Protein AF-A0A416STC7-F1 (afdb_monomer_lite)

Sequence (88 aa):
MEFYDIVEKTGHWSFKICFIAYNYFSVVFSYELDIIGFSIEVGNGKLLSVINEHNCYSNMDMDSYLQNVIEELELRIPDKYLKIHGWK

Foldseek 3Di:
DDKDPFDDDDQWTKIWDWDDDLVPFTWIWIDTNQFIFIWTDPDPRDTHTLDPDDTDGVPPPVVVVVVSSVVSVVVPDPPVSCVVVVND

Radius of gyration: 14.16 Å; chains: 1; bounding box: 32×21×38 Å

pLDDT: mean 89.57, std 8.66, range [55.06, 96.75]

Structure (mmCIF, N/CA/C/O backbone):
data_AF-A0A416STC7-F1
#
_entry.id   AF-A0A416STC7-F1
#
loop_
_atom_site.group_PDB
_atom_site.id
_atom_site.type_symbol
_atom_site.label_atom_id
_atom_site.label_alt_id
_atom_site.label_comp_id
_atom_site.label_asym_id
_atom_site.label_entity_id
_atom_site.label_seq_id
_atom_site.pdbx_PDB_ins_code
_atom_site.Cartn_x
_atom_site.Cartn_y
_atom_site.Cartn_z
_atom_site.occupancy
_atom_site.B_iso_or_equiv
_atom_site.auth_seq_id
_atom_site.auth_comp_id
_atom_site.auth_asym_id
_atom_site.auth_atom_id
_atom_site.pdbx_PDB_model_num
ATOM 1 N N . MET A 1 1 ? -8.665 -5.935 -6.622 1.00 87.56 1 MET A N 1
ATOM 2 C CA . MET A 1 1 ? -7.244 -5.644 -6.880 1.00 87.56 1 MET A CA 1
ATOM 3 C C . MET A 1 1 ? -7.087 -5.501 -8.376 1.00 87.56 1 MET A C 1
ATOM 5 O O . MET A 1 1 ? -7.576 -6.370 -9.088 1.00 87.56 1 MET A O 1
ATOM 9 N N . GLU A 1 2 ? -6.463 -4.423 -8.831 1.00 91.94 2 GLU A N 1
ATOM 10 C CA . GLU A 1 2 ? -6.312 -4.079 -10.247 1.00 91.94 2 GLU A CA 1
ATOM 11 C C . GLU A 1 2 ? -4.864 -3.677 -10.539 1.00 91.94 2 GLU A C 1
ATOM 13 O O . GLU A 1 2 ? -4.229 -3.029 -9.710 1.00 91.94 2 GLU A O 1
ATOM 18 N N . PHE A 1 3 ? -4.353 -4.058 -11.711 1.00 92.88 3 PHE A N 1
ATOM 19 C CA . PHE A 1 3 ? -3.016 -3.699 -12.190 1.00 92.88 3 PHE A CA 1
ATOM 20 C C . PHE A 1 3 ? -3.133 -2.676 -13.315 1.00 92.88 3 PHE A C 1
ATOM 22 O O . PHE A 1 3 ? -3.958 -2.847 -14.214 1.00 92.88 3 PHE A O 1
ATOM 29 N N . TYR A 1 4 ? -2.306 -1.636 -13.285 1.00 92.00 4 TYR A N 1
ATOM 30 C CA . TYR A 1 4 ? -2.304 -0.590 -14.307 1.00 92.00 4 TYR A CA 1
ATOM 31 C C . TYR A 1 4 ? -0.958 0.139 -14.357 1.00 92.00 4 TYR A C 1
ATOM 33 O O . TYR A 1 4 ? -0.062 -0.133 -13.556 1.00 92.00 4 TYR A O 1
ATOM 41 N N . ASP A 1 5 ? -0.810 1.032 -15.341 1.00 91.06 5 ASP A N 1
ATOM 42 C CA . ASP A 1 5 ? 0.429 1.768 -15.628 1.00 91.06 5 ASP A CA 1
ATOM 43 C C . ASP A 1 5 ? 1.661 0.850 -15.752 1.00 91.06 5 ASP A C 1
ATOM 45 O O . ASP A 1 5 ? 2.732 1.149 -15.232 1.00 91.06 5 ASP A O 1
ATOM 49 N N . ILE A 1 6 ? 1.497 -0.296 -16.423 1.00 93.25 6 ILE A N 1
ATOM 50 C CA . ILE A 1 6 ? 2.567 -1.282 -16.609 1.00 93.25 6 ILE A CA 1
ATOM 51 C C . ILE A 1 6 ? 3.495 -0.815 -17.736 1.00 93.25 6 ILE A C 1
ATOM 53 O O . ILE A 1 6 ? 3.062 -0.634 -18.877 1.00 93.25 6 ILE A O 1
ATOM 57 N N . VAL A 1 7 ? 4.779 -0.660 -17.426 1.00 93.69 7 VAL A N 1
ATOM 58 C CA . VAL A 1 7 ? 5.848 -0.361 -18.381 1.00 93.69 7 VAL A CA 1
ATOM 59 C C . VAL A 1 7 ? 6.846 -1.509 -18.369 1.00 93.69 7 VAL A C 1
ATOM 61 O O . VAL A 1 7 ? 7.451 -1.802 -17.343 1.00 93.69 7 VAL A O 1
ATOM 64 N N . GLU A 1 8 ? 7.048 -2.129 -19.531 1.00 91.62 8 GLU A N 1
ATOM 6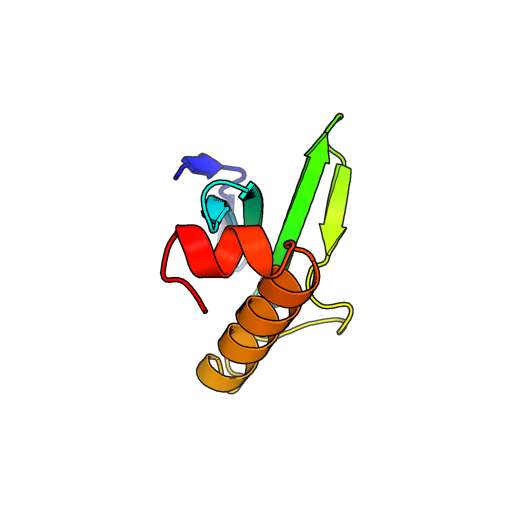5 C CA . GLU A 1 8 ? 8.043 -3.182 -19.736 1.00 91.62 8 GLU A CA 1
ATOM 66 C C . GLU A 1 8 ? 8.961 -2.785 -20.896 1.00 91.62 8 GLU A C 1
ATOM 68 O O . GLU A 1 8 ? 8.619 -2.903 -22.075 1.00 91.62 8 GLU A O 1
ATOM 73 N N . LYS A 1 9 ? 10.130 -2.235 -20.564 1.00 91.62 9 LYS A N 1
ATOM 74 C CA . LYS A 1 9 ? 11.174 -1.868 -21.525 1.00 91.62 9 LYS A CA 1
ATOM 75 C C . LYS A 1 9 ? 12.526 -2.345 -21.021 1.00 91.62 9 LYS A C 1
ATOM 77 O O . LYS A 1 9 ? 12.744 -2.518 -19.824 1.00 91.62 9 LYS A O 1
ATOM 82 N N . THR A 1 10 ? 13.469 -2.563 -21.931 1.00 89.00 10 THR A N 1
ATOM 83 C CA . THR A 1 10 ? 14.835 -2.945 -21.554 1.00 89.00 10 THR A CA 1
ATOM 84 C C . THR A 1 10 ? 15.426 -1.907 -20.598 1.00 89.00 10 THR A C 1
ATOM 86 O O . THR A 1 10 ? 15.569 -0.744 -20.964 1.00 89.00 10 THR A O 1
ATOM 89 N N . GLY A 1 11 ? 15.744 -2.329 -19.371 1.00 84.69 11 GLY A N 1
ATOM 90 C CA . GLY A 1 11 ? 16.286 -1.456 -18.326 1.00 84.69 11 GLY A CA 1
ATOM 91 C C . GLY A 1 11 ? 15.270 -0.532 -17.643 1.00 84.69 11 GLY A C 1
ATOM 92 O O . GLY A 1 11 ? 15.681 0.284 -16.827 1.00 84.69 11 GLY A O 1
ATOM 93 N N . HIS A 1 12 ? 13.970 -0.639 -17.945 1.00 88.44 12 HIS A N 1
ATOM 94 C CA . HIS A 1 12 ? 12.928 0.159 -17.293 1.00 88.44 12 HIS A CA 1
ATOM 95 C C . HIS A 1 12 ? 11.636 -0.626 -17.106 1.00 88.44 12 HIS A C 1
ATOM 97 O O . HIS A 1 12 ? 10.929 -0.920 -18.072 1.00 88.44 12 HIS A O 1
ATOM 103 N N . TRP A 1 13 ? 11.372 -1.000 -15.855 1.00 90.81 13 TRP A N 1
ATOM 104 C CA . TRP A 1 13 ? 10.189 -1.747 -15.449 1.00 90.81 13 TRP A CA 1
ATOM 105 C C . TRP A 1 13 ? 9.448 -0.952 -14.379 1.00 90.81 13 TRP A C 1
ATOM 107 O O .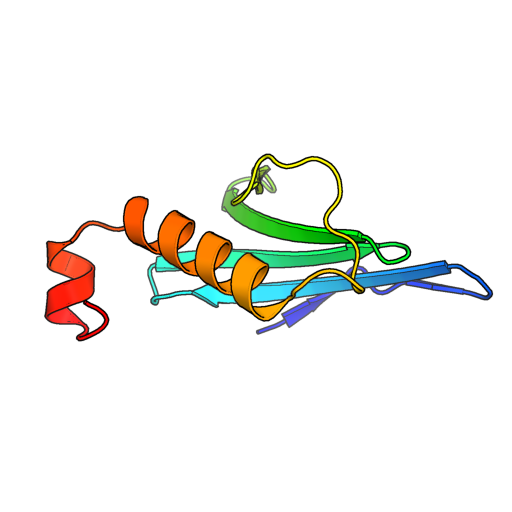 TRP A 1 13 ? 10.054 -0.541 -13.384 1.00 90.81 13 TRP A O 1
ATOM 117 N N . SER A 1 14 ? 8.151 -0.745 -14.584 1.00 94.81 14 SER A N 1
ATOM 118 C CA . SER A 1 14 ? 7.278 -0.138 -13.585 1.00 94.81 14 SER A CA 1
ATOM 119 C C . SER A 1 14 ? 5.853 -0.650 -13.674 1.00 94.81 14 SER A C 1
ATOM 121 O O . SER A 1 14 ? 5.414 -1.137 -14.716 1.00 94.81 14 SER A O 1
ATOM 123 N N . PHE A 1 15 ? 5.147 -0.616 -12.549 1.00 94.56 15 PHE A N 1
ATOM 124 C CA . PHE A 1 15 ? 3.743 -1.000 -12.476 1.00 94.56 15 PHE A CA 1
ATOM 125 C C . PHE A 1 15 ? 3.085 -0.421 -11.227 1.00 94.56 15 PHE A C 1
ATOM 127 O O . PHE A 1 15 ? 3.749 -0.063 -10.248 1.00 94.56 15 PHE A O 1
ATOM 134 N N . LYS A 1 16 ? 1.753 -0.376 -11.245 1.00 95.25 16 LYS A N 1
ATOM 135 C CA . LYS A 1 16 ? 0.935 -0.052 -10.079 1.00 95.25 16 LYS A CA 1
ATOM 136 C C . LYS A 1 16 ? -0.085 -1.145 -9.806 1.00 95.25 16 LYS A C 1
ATOM 138 O O . LYS A 1 16 ? -0.593 -1.785 -10.727 1.00 95.25 16 LYS A O 1
ATOM 143 N N . ILE A 1 17 ? -0.396 -1.324 -8.527 1.00 95.50 17 ILE A N 1
ATOM 144 C CA . ILE A 1 17 ? -1.459 -2.203 -8.044 1.00 95.50 17 ILE A CA 1
ATOM 145 C C . ILE A 1 17 ? -2.389 -1.375 -7.167 1.00 95.50 17 ILE A C 1
ATOM 147 O O . ILE A 1 17 ? -1.949 -0.827 -6.161 1.00 95.50 17 ILE A O 1
ATOM 151 N N . CYS A 1 18 ? -3.673 -1.319 -7.512 1.00 95.56 18 CYS A N 1
ATOM 152 C CA . CYS A 1 18 ? -4.710 -0.759 -6.649 1.00 95.56 18 CYS A CA 1
ATOM 153 C C . CYS A 1 18 ? -5.454 -1.882 -5.920 1.00 95.56 18 CYS A C 1
ATOM 155 O O . CYS A 1 18 ? -5.869 -2.880 -6.519 1.00 95.56 18 CYS A O 1
ATOM 157 N N . PHE A 1 19 ? -5.633 -1.735 -4.612 1.00 95.56 19 PHE A N 1
ATOM 158 C CA . PHE A 1 19 ? -6.376 -2.668 -3.776 1.00 95.56 19 PHE A CA 1
ATOM 159 C C . PHE A 1 19 ? -7.062 -1.941 -2.620 1.00 95.56 19 PHE A C 1
ATOM 161 O O . PHE A 1 19 ? -6.684 -0.838 -2.240 1.00 95.56 19 PHE A O 1
ATOM 168 N N . ILE A 1 20 ? -8.088 -2.572 -2.051 1.00 95.75 20 ILE A N 1
ATOM 169 C CA . ILE A 1 20 ? -8.805 -2.022 -0.902 1.00 95.75 20 ILE A CA 1
ATOM 170 C C . ILE A 1 20 ? -8.192 -2.594 0.376 1.00 95.75 20 ILE A C 1
ATOM 172 O O . ILE A 1 20 ? -8.187 -3.811 0.563 1.00 95.75 20 ILE A O 1
ATOM 176 N N . ALA A 1 21 ? -7.703 -1.723 1.255 1.00 95.50 21 ALA A N 1
ATOM 177 C CA . ALA A 1 21 ? -7.192 -2.079 2.574 1.00 95.50 21 ALA A CA 1
ATOM 178 C 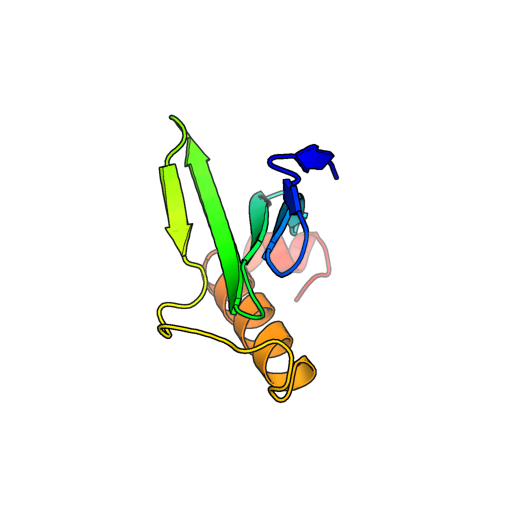C . ALA A 1 21 ? -8.258 -1.803 3.647 1.00 95.50 21 ALA A C 1
ATOM 180 O O . ALA A 1 21 ? -8.881 -0.736 3.651 1.00 95.50 21 ALA A O 1
ATOM 181 N N . TYR A 1 22 ? -8.480 -2.768 4.550 1.00 95.69 22 TYR A N 1
ATOM 182 C CA . TYR A 1 22 ? -9.435 -2.678 5.671 1.00 95.69 22 TYR A CA 1
ATOM 183 C C . TYR A 1 22 ? -10.875 -2.308 5.270 1.00 95.69 22 TYR A C 1
ATOM 185 O O . TYR A 1 22 ? -11.607 -1.731 6.065 1.00 95.69 22 TYR A O 1
ATOM 193 N N . ASN A 1 23 ? -11.296 -2.574 4.026 1.00 94.81 23 ASN A N 1
ATOM 194 C CA . ASN A 1 23 ? -12.567 -2.067 3.477 1.00 94.81 23 ASN A CA 1
ATOM 195 C C . ASN A 1 23 ? -12.769 -0.548 3.681 1.00 94.81 23 ASN A C 1
ATOM 197 O O . ASN A 1 23 ? -13.905 -0.079 3.746 1.00 94.81 23 ASN A O 1
ATOM 201 N N . TYR A 1 24 ? -11.671 0.208 3.794 1.00 94.31 24 TYR A N 1
ATOM 202 C CA . TYR A 1 24 ? -11.681 1.613 4.191 1.00 94.31 24 TYR A CA 1
ATOM 203 C C . TYR A 1 24 ? -10.903 2.489 3.205 1.00 94.31 24 TYR A C 1
ATOM 205 O O . TYR A 1 24 ? -11.430 3.493 2.732 1.00 94.31 24 TYR A O 1
ATOM 213 N N . PHE A 1 25 ? -9.678 2.095 2.841 1.00 95.44 25 PHE A N 1
ATOM 214 C CA . PHE A 1 25 ? -8.835 2.848 1.909 1.00 95.44 25 PHE A CA 1
ATOM 215 C C . PHE A 1 25 ? -8.691 2.147 0.561 1.00 95.44 25 PHE A C 1
ATOM 217 O O . PHE A 1 25 ? -8.456 0.942 0.512 1.00 95.44 25 PHE A O 1
ATOM 224 N N . SER A 1 26 ? -8.749 2.925 -0.523 1.00 95.81 26 SER A N 1
ATOM 225 C CA . SER A 1 26 ? -8.155 2.554 -1.812 1.00 95.81 26 SER A CA 1
ATOM 226 C C . SER A 1 26 ? -6.659 2.846 -1.736 1.00 95.81 26 SER A C 1
ATOM 228 O O . SER A 1 26 ? -6.260 4.001 -1.571 1.00 95.81 26 SER A O 1
ATOM 230 N N . VAL A 1 27 ? -5.840 1.797 -1.765 1.00 96.12 27 VAL A N 1
ATOM 231 C CA . VAL A 1 27 ? -4.383 1.868 -1.651 1.00 96.12 27 VAL A CA 1
ATOM 232 C C . VAL A 1 27 ? -3.758 1.518 -2.991 1.00 96.12 27 VAL A C 1
ATOM 234 O O . VAL A 1 27 ? -4.103 0.517 -3.616 1.00 96.12 27 VAL A O 1
ATOM 237 N N . VAL A 1 28 ? -2.801 2.340 -3.404 1.00 95.75 28 VAL A N 1
ATOM 238 C CA . VAL A 1 28 ? -1.980 2.154 -4.592 1.00 95.75 28 VAL A CA 1
ATOM 239 C C . VAL A 1 28 ? -0.572 1.792 -4.150 1.00 95.75 28 VAL A C 1
ATOM 241 O O . VAL A 1 28 ? 0.122 2.603 -3.537 1.00 95.75 28 VAL A O 1
ATOM 244 N N . PHE A 1 29 ? -0.154 0.579 -4.486 1.00 93.88 29 PHE A N 1
ATOM 245 C CA . PHE A 1 29 ? 1.248 0.194 -4.511 1.00 93.88 29 PHE A CA 1
ATOM 246 C C . PHE A 1 29 ? 1.851 0.611 -5.852 1.00 93.88 29 PHE A C 1
ATOM 248 O O . PHE A 1 29 ? 1.275 0.328 -6.903 1.00 93.88 29 PHE A O 1
ATOM 255 N N . SER A 1 30 ? 3.008 1.262 -5.826 1.00 93.62 30 SER A N 1
ATOM 256 C CA . SER A 1 30 ? 3.765 1.641 -7.018 1.00 93.62 30 SER A CA 1
ATOM 257 C C . SER A 1 30 ? 5.163 1.052 -6.968 1.00 93.62 30 SER A C 1
ATOM 259 O O . SER A 1 30 ? 5.816 1.150 -5.933 1.00 93.62 30 SER A O 1
ATOM 261 N N . TYR A 1 31 ? 5.627 0.524 -8.094 1.00 91.62 31 TYR A N 1
ATOM 262 C CA . TYR A 1 31 ? 7.005 0.105 -8.313 1.00 91.62 31 TYR A CA 1
ATOM 263 C C . TYR A 1 31 ? 7.569 0.832 -9.537 1.00 91.62 31 TYR A C 1
ATOM 265 O O . TYR A 1 31 ? 6.949 0.796 -10.599 1.00 91.62 31 TYR A O 1
ATOM 273 N N . GLU A 1 32 ? 8.734 1.464 -9.405 1.00 91.25 32 GLU A N 1
ATOM 274 C CA . GLU A 1 32 ? 9.441 2.183 -10.472 1.00 91.25 32 GLU A CA 1
ATOM 275 C C . GLU A 1 32 ? 10.955 2.041 -10.266 1.00 91.25 32 GLU A C 1
ATOM 277 O O . GLU A 1 32 ? 11.491 2.603 -9.316 1.00 91.25 32 GLU A O 1
ATOM 282 N N . LEU A 1 33 ? 11.653 1.311 -11.150 1.00 87.19 33 LEU A N 1
ATOM 283 C CA . LEU A 1 33 ? 13.124 1.173 -11.117 1.00 87.19 33 LEU A CA 1
ATOM 284 C C . LEU A 1 33 ? 13.681 0.848 -9.710 1.00 87.19 33 LEU A C 1
ATOM 286 O O . LEU A 1 33 ? 14.534 1.568 -9.198 1.00 87.19 33 LEU A O 1
ATOM 290 N N . ASP A 1 34 ? 13.173 -0.217 -9.083 1.00 84.75 34 ASP A N 1
ATOM 291 C CA . ASP A 1 34 ? 13.489 -0.654 -7.709 1.00 84.75 34 ASP A CA 1
ATOM 292 C C . ASP A 1 34 ? 12.971 0.229 -6.569 1.00 84.75 34 ASP A C 1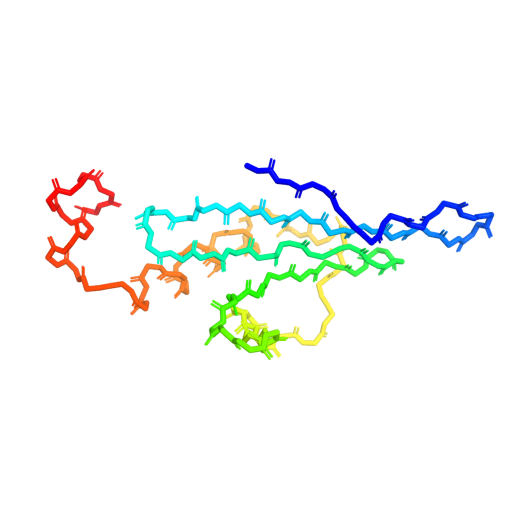
ATOM 294 O O . ASP A 1 34 ? 13.129 -0.138 -5.406 1.00 84.75 34 ASP A O 1
ATOM 298 N N . ILE A 1 35 ? 12.304 1.344 -6.859 1.00 87.94 35 ILE A N 1
ATOM 299 C CA . ILE A 1 35 ? 11.661 2.173 -5.842 1.00 87.94 35 ILE A CA 1
ATOM 300 C C . ILE A 1 35 ? 10.217 1.716 -5.670 1.00 87.94 35 ILE A C 1
ATOM 302 O O . ILE A 1 35 ? 9.448 1.673 -6.633 1.00 87.94 35 ILE A O 1
ATOM 306 N N . ILE A 1 36 ? 9.838 1.409 -4.433 1.00 90.31 36 ILE A N 1
ATOM 307 C CA . ILE A 1 36 ? 8.464 1.094 -4.054 1.00 90.31 36 ILE A CA 1
ATOM 308 C C . ILE A 1 36 ? 7.823 2.230 -3.261 1.00 90.31 36 ILE A C 1
ATOM 310 O O . ILE A 1 36 ? 8.495 2.990 -2.563 1.00 90.31 36 ILE A O 1
ATOM 314 N N . GLY A 1 37 ? 6.499 2.318 -3.343 1.00 91.31 37 GLY A N 1
ATOM 315 C CA . GLY A 1 37 ? 5.713 3.264 -2.564 1.00 91.31 37 GLY A CA 1
ATOM 316 C C . GLY A 1 37 ? 4.289 2.782 -2.337 1.00 91.31 37 GLY A C 1
ATOM 317 O O . GLY A 1 37 ? 3.736 2.027 -3.137 1.00 91.31 37 GLY A O 1
ATOM 318 N N . PHE A 1 38 ? 3.694 3.254 -1.245 1.00 93.88 38 PHE A N 1
ATOM 319 C CA . PHE A 1 38 ? 2.286 3.059 -0.919 1.00 93.88 38 PHE A CA 1
ATOM 320 C C . PHE A 1 38 ? 1.613 4.417 -0.796 1.00 93.88 38 PHE A C 1
ATOM 322 O O . PHE A 1 38 ? 2.117 5.311 -0.118 1.00 93.88 38 PHE A O 1
ATOM 329 N N . SER A 1 39 ? 0.466 4.581 -1.444 1.00 94.88 39 SER A N 1
ATOM 330 C CA . SER A 1 39 ? -0.330 5.805 -1.379 1.00 94.88 39 SER A CA 1
ATOM 331 C C . SER A 1 39 ? -1.810 5.490 -1.209 1.00 94.88 39 SER A C 1
ATOM 333 O O . SER A 1 39 ? -2.295 4.498 -1.737 1.00 94.88 39 SER A O 1
ATOM 335 N N . ILE A 1 40 ? -2.541 6.350 -0.508 1.00 95.81 40 ILE A N 1
ATOM 336 C CA . ILE A 1 40 ? -4.001 6.310 -0.409 1.00 95.81 40 ILE A CA 1
ATOM 337 C C . ILE A 1 40 ? -4.584 7.210 -1.494 1.00 95.81 40 ILE A C 1
ATOM 339 O O . ILE A 1 40 ? -4.200 8.374 -1.623 1.00 95.81 40 ILE A O 1
ATOM 343 N N . GLU A 1 41 ? -5.546 6.699 -2.250 1.00 94.12 41 GLU A N 1
ATOM 344 C CA . GLU A 1 41 ? -6.334 7.503 -3.174 1.00 94.12 41 GLU A CA 1
ATOM 345 C C . GLU A 1 41 ? -7.425 8.268 -2.412 1.00 94.12 41 GLU A C 1
ATOM 347 O O . GLU A 1 41 ? -8.298 7.679 -1.777 1.00 94.12 41 GLU A O 1
ATOM 352 N N . VAL A 1 42 ? -7.384 9.602 -2.478 1.00 90.31 42 VAL A N 1
ATOM 353 C CA . VAL A 1 42 ? -8.318 10.497 -1.761 1.00 90.31 42 VAL A CA 1
ATOM 354 C C . VAL A 1 42 ? -9.318 11.192 -2.699 1.00 90.31 42 VAL A C 1
ATOM 356 O O . VAL A 1 42 ? -9.917 12.209 -2.348 1.00 90.31 42 VAL A O 1
ATOM 359 N N . GLY A 1 43 ? -9.511 10.632 -3.898 1.00 84.50 43 GLY A N 1
ATOM 360 C CA . GLY A 1 43 ? -10.419 11.135 -4.933 1.00 84.50 43 GLY A CA 1
ATOM 361 C C . GLY A 1 43 ? -9.787 12.169 -5.872 1.00 84.50 43 GLY A C 1
ATOM 362 O O . GLY A 1 43 ? -8.733 12.745 -5.597 1.00 84.50 43 GLY A O 1
ATOM 363 N N . ASN A 1 44 ? -10.435 12.406 -7.019 1.00 85.75 44 ASN A N 1
ATOM 364 C CA . ASN A 1 44 ? -9.959 13.299 -8.089 1.00 85.75 44 ASN A CA 1
ATOM 365 C C . ASN A 1 44 ? -8.529 12.981 -8.574 1.00 85.75 44 ASN A C 1
ATOM 367 O O . ASN A 1 44 ? -7.772 13.893 -8.910 1.00 85.75 44 ASN A O 1
ATOM 371 N N . GLY A 1 45 ? -8.139 11.703 -8.552 1.00 82.50 45 GLY A N 1
ATOM 372 C CA . GLY A 1 45 ? -6.795 11.258 -8.930 1.00 82.50 45 GLY A CA 1
ATOM 373 C C . GLY A 1 45 ? -5.681 11.698 -7.973 1.00 82.50 45 GLY A C 1
ATOM 374 O O . GLY A 1 45 ? -4.508 11.607 -8.327 1.00 82.50 45 GLY A O 1
ATOM 375 N N . LYS A 1 46 ? -6.010 12.199 -6.773 1.00 89.19 46 LYS A N 1
ATOM 376 C CA . LYS A 1 46 ? -5.009 12.578 -5.771 1.00 89.19 46 LYS A CA 1
ATOM 377 C C . LYS A 1 46 ? -4.557 11.357 -4.978 1.00 89.19 46 LYS A C 1
ATOM 379 O O . LYS A 1 46 ? -5.380 10.650 -4.398 1.00 89.19 46 LYS A O 1
ATOM 384 N N . LEU A 1 47 ? -3.241 11.180 -4.911 1.00 91.81 47 LEU A N 1
ATOM 385 C CA . LEU A 1 47 ? -2.569 10.160 -4.115 1.00 91.81 47 LEU A CA 1
ATOM 386 C C . LEU A 1 47 ? -1.866 10.826 -2.930 1.00 91.81 47 LEU A C 1
ATOM 388 O O . LEU A 1 47 ? -1.116 11.785 -3.108 1.00 91.81 47 LEU A O 1
ATOM 392 N N . LEU A 1 48 ? -2.128 10.325 -1.728 1.00 92.50 48 LEU A N 1
ATOM 393 C CA . LEU A 1 48 ? -1.452 10.727 -0.501 1.00 92.50 48 LEU A CA 1
ATOM 394 C C . LEU A 1 48 ? -0.497 9.614 -0.080 1.00 92.50 48 LEU A C 1
ATOM 396 O O . LEU A 1 48 ? -0.955 8.506 0.186 1.00 92.50 48 LEU A O 1
ATOM 400 N N . SER A 1 49 ? 0.803 9.897 0.008 1.00 92.38 49 SER A N 1
ATOM 401 C CA . SER A 1 49 ? 1.773 8.884 0.438 1.00 92.38 49 SER A CA 1
ATOM 402 C C . SER A 1 49 ? 1.449 8.379 1.846 1.00 92.38 49 SER A C 1
ATOM 404 O O . SER A 1 49 ? 1.139 9.171 2.740 1.00 92.38 49 SER A O 1
ATOM 406 N N . VAL A 1 50 ? 1.514 7.062 2.044 1.00 91.88 50 VAL A N 1
ATOM 407 C CA . VAL A 1 50 ? 1.356 6.444 3.369 1.00 91.88 50 VAL A CA 1
ATOM 408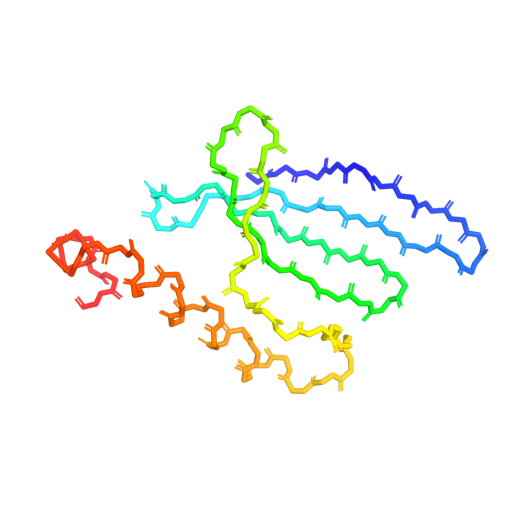 C C . VAL A 1 50 ? 2.607 6.703 4.203 1.00 91.88 50 VAL A C 1
ATOM 410 O O . VAL A 1 50 ? 2.499 7.124 5.350 1.00 91.88 50 VAL A O 1
ATOM 413 N N . ILE A 1 51 ? 3.783 6.539 3.592 1.00 87.38 51 ILE A N 1
ATOM 414 C CA . ILE A 1 51 ? 5.091 6.799 4.200 1.00 87.38 51 ILE A CA 1
ATOM 415 C C . ILE A 1 51 ? 5.758 7.953 3.443 1.00 87.38 51 ILE A C 1
ATOM 417 O O . ILE A 1 51 ? 5.815 7.947 2.215 1.00 87.38 51 ILE A O 1
ATOM 421 N N . ASN A 1 52 ? 6.249 8.964 4.163 1.00 71.38 52 ASN A N 1
ATOM 422 C CA . ASN A 1 52 ? 6.895 10.151 3.574 1.00 71.38 52 ASN A CA 1
ATOM 423 C C . ASN A 1 52 ? 8.408 9.978 3.340 1.00 71.38 52 ASN A C 1
ATOM 425 O O . ASN A 1 52 ? 9.091 10.927 2.944 1.00 71.38 52 ASN A O 1
ATOM 429 N N . GLU A 1 53 ? 8.956 8.793 3.600 1.00 65.25 53 GLU A N 1
ATOM 430 C CA . GLU A 1 53 ? 10.362 8.495 3.350 1.00 65.25 53 GLU A CA 1
ATOM 431 C C . GLU A 1 53 ? 10.624 8.449 1.845 1.00 65.25 53 GLU A C 1
ATOM 433 O O . GLU A 1 53 ? 9.963 7.749 1.078 1.00 65.25 53 GLU A O 1
ATOM 438 N N . HIS A 1 54 ? 11.563 9.285 1.411 1.00 55.06 54 HIS A N 1
ATOM 439 C CA . HIS A 1 54 ? 11.890 9.434 0.006 1.00 55.06 54 HIS A CA 1
ATOM 440 C C . HIS A 1 54 ? 12.788 8.258 -0.392 1.00 55.06 54 HIS A C 1
ATOM 442 O O . HIS A 1 54 ? 13.976 8.254 -0.074 1.00 55.06 54 HIS A O 1
ATOM 448 N N . ASN A 1 55 ? 12.211 7.310 -1.135 1.00 58.69 55 ASN A N 1
ATOM 449 C CA . ASN A 1 55 ? 12.861 6.171 -1.798 1.00 58.69 55 ASN A CA 1
ATOM 450 C C . ASN A 1 55 ? 13.068 4.932 -0.910 1.00 58.69 55 ASN A C 1
ATOM 452 O O . ASN A 1 55 ? 14.137 4.723 -0.336 1.00 58.69 55 ASN A O 1
ATOM 456 N N . CYS A 1 56 ? 12.059 4.060 -0.872 1.00 65.75 56 CYS A N 1
ATOM 457 C CA . CYS A 1 56 ? 12.219 2.698 -0.373 1.00 65.75 56 CYS A CA 1
ATOM 458 C C . CYS A 1 56 ? 12.656 1.797 -1.520 1.00 65.75 56 CYS A C 1
ATOM 460 O O . CYS A 1 56 ? 11.929 1.622 -2.495 1.00 65.75 56 CYS A O 1
ATOM 462 N N . TYR A 1 57 ? 13.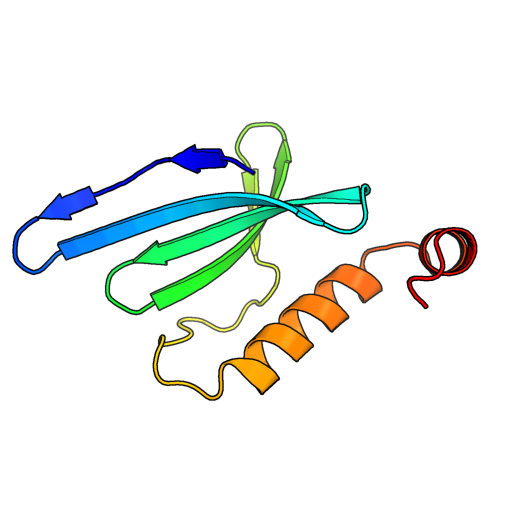868 1.266 -1.410 1.00 73.31 57 TYR A N 1
ATOM 463 C CA . TYR A 1 57 ? 14.412 0.331 -2.381 1.00 73.31 57 TYR A CA 1
ATOM 464 C C . TYR A 1 57 ? 13.872 -1.077 -2.116 1.00 73.31 57 TYR A C 1
ATOM 466 O O . TYR A 1 57 ? 13.746 -1.492 -0.964 1.00 73.31 57 TYR A O 1
ATOM 474 N N . SER A 1 58 ? 13.615 -1.835 -3.180 1.00 66.31 58 SER A N 1
ATOM 475 C CA . SER A 1 58 ? 13.137 -3.226 -3.146 1.00 66.31 58 SER A CA 1
ATOM 476 C C . SER A 1 58 ? 14.055 -4.190 -2.371 1.00 66.31 58 SER A C 1
ATOM 478 O O . SER A 1 58 ? 13.630 -5.282 -2.000 1.00 66.31 58 SER A O 1
ATOM 480 N N . ASN A 1 59 ? 15.308 -3.794 -2.116 1.00 69.88 59 ASN A N 1
ATOM 481 C CA . ASN A 1 59 ? 16.315 -4.557 -1.375 1.00 69.88 59 ASN A CA 1
ATOM 482 C C . ASN A 1 59 ? 16.393 -4.221 0.130 1.00 69.88 59 ASN A C 1
ATOM 484 O O . ASN A 1 59 ? 17.274 -4.741 0.818 1.00 69.88 59 ASN A O 1
ATOM 488 N N . MET A 1 60 ? 15.528 -3.335 0.629 1.00 76.12 60 MET A N 1
ATOM 489 C CA . MET A 1 60 ? 15.406 -3.019 2.054 1.00 76.12 60 MET A CA 1
ATOM 490 C C . MET A 1 60 ? 14.787 -4.196 2.826 1.00 76.12 60 MET A C 1
ATOM 492 O O . MET A 1 60 ? 14.250 -5.132 2.235 1.00 76.12 60 MET A O 1
ATOM 496 N N . ASP A 1 61 ? 14.850 -4.147 4.160 1.00 85.00 61 ASP A N 1
ATOM 497 C CA . ASP A 1 61 ? 14.009 -4.977 5.025 1.00 85.00 61 ASP A CA 1
ATOM 498 C C . ASP A 1 61 ? 12.521 -4.686 4.759 1.00 85.00 61 ASP A C 1
ATOM 500 O O . ASP A 1 61 ? 11.901 -3.793 5.345 1.00 85.00 61 ASP A O 1
ATOM 504 N N . MET A 1 62 ? 11.980 -5.433 3.801 1.00 83.50 62 MET A N 1
ATOM 505 C CA . MET A 1 62 ? 10.617 -5.308 3.312 1.00 83.50 62 MET A CA 1
ATOM 506 C C . MET A 1 62 ? 9.591 -5.595 4.403 1.00 83.50 62 MET A C 1
ATOM 508 O O . MET A 1 62 ? 8.537 -4.965 4.399 1.00 83.50 62 MET A O 1
ATOM 512 N N . ASP A 1 63 ? 9.893 -6.492 5.343 1.00 88.81 63 ASP A N 1
ATOM 513 C CA . ASP A 1 63 ? 8.971 -6.841 6.422 1.00 88.81 63 ASP A CA 1
ATOM 514 C C . ASP A 1 63 ? 8.780 -5.645 7.360 1.00 88.81 63 ASP A C 1
ATOM 516 O O . ASP A 1 63 ? 7.647 -5.235 7.620 1.00 88.81 63 ASP A O 1
ATOM 520 N N . SER A 1 64 ? 9.879 -5.010 7.784 1.00 88.75 64 SER A N 1
ATOM 521 C CA . SER A 1 64 ? 9.828 -3.786 8.596 1.00 88.75 64 SER A CA 1
ATOM 522 C C . SER A 1 64 ? 9.142 -2.632 7.860 1.00 88.75 64 SER A C 1
ATOM 524 O O . SER A 1 64 ? 8.343 -1.898 8.445 1.00 88.75 64 SER A O 1
ATOM 526 N N . TYR A 1 65 ? 9.407 -2.473 6.561 1.00 87.81 65 TYR A N 1
ATOM 527 C CA . TYR A 1 65 ? 8.756 -1.436 5.762 1.00 87.81 65 TYR A CA 1
ATOM 528 C C . TYR A 1 65 ? 7.241 -1.654 5.650 1.00 87.81 65 TYR A C 1
ATOM 530 O O . TYR A 1 65 ? 6.462 -0.727 5.875 1.00 87.81 65 TYR A O 1
ATOM 538 N N . LEU A 1 66 ? 6.807 -2.879 5.343 1.00 89.69 66 LEU A N 1
ATOM 539 C CA . LEU A 1 66 ? 5.389 -3.231 5.258 1.00 89.69 66 LEU A CA 1
ATOM 540 C C . LEU A 1 66 ? 4.686 -3.084 6.610 1.00 89.69 66 LEU A C 1
ATOM 542 O O . LEU A 1 66 ? 3.549 -2.616 6.646 1.00 89.69 66 LEU A O 1
ATOM 546 N N . GLN A 1 67 ? 5.363 -3.411 7.712 1.00 92.44 67 GLN A N 1
ATOM 547 C CA . GLN A 1 67 ? 4.836 -3.197 9.056 1.00 92.44 67 GLN A CA 1
ATOM 548 C C . GLN A 1 67 ? 4.564 -1.708 9.318 1.00 92.44 67 GLN A C 1
ATOM 550 O O . GLN A 1 67 ? 3.474 -1.358 9.766 1.00 92.44 67 GLN A O 1
ATOM 555 N N . ASN A 1 68 ? 5.484 -0.818 8.930 1.00 92.25 68 ASN A N 1
ATOM 556 C CA . ASN A 1 68 ? 5.263 0.629 9.026 1.00 92.25 68 ASN A CA 1
ATOM 557 C C . ASN A 1 68 ? 4.078 1.094 8.159 1.00 92.25 68 ASN A C 1
ATOM 559 O O . ASN A 1 68 ? 3.301 1.945 8.586 1.00 92.25 68 ASN A O 1
ATOM 563 N N . VAL A 1 69 ? 3.905 0.536 6.952 1.00 93.56 69 VAL A N 1
ATOM 564 C CA . VAL A 1 69 ? 2.750 0.849 6.084 1.00 93.56 69 VAL A CA 1
ATOM 565 C C . VAL A 1 69 ? 1.445 0.452 6.772 1.00 93.56 69 VAL A C 1
ATOM 567 O O . VAL A 1 69 ? 0.489 1.226 6.759 1.00 93.56 69 VAL A O 1
ATOM 570 N N . ILE A 1 70 ? 1.402 -0.741 7.370 1.00 94.44 70 ILE A N 1
ATOM 571 C CA . ILE A 1 70 ? 0.241 -1.257 8.102 1.00 94.44 70 ILE A CA 1
ATOM 572 C C . ILE A 1 70 ? -0.099 -0.340 9.279 1.00 94.44 70 ILE A C 1
ATOM 574 O O . ILE A 1 70 ? -1.239 0.110 9.387 1.00 94.44 70 ILE A O 1
ATOM 578 N N . GLU A 1 71 ? 0.885 -0.003 10.112 1.00 94.69 71 GLU A N 1
ATOM 579 C CA . GLU A 1 71 ? 0.694 0.864 11.280 1.00 94.69 71 GLU A CA 1
ATOM 580 C C . GLU A 1 71 ? 0.185 2.252 10.880 1.00 94.69 71 GLU A C 1
ATOM 582 O O . GLU A 1 71 ? -0.784 2.756 11.450 1.00 94.69 71 GLU A O 1
ATOM 587 N N . GLU A 1 72 ? 0.768 2.849 9.842 1.00 95.56 72 GLU A N 1
ATOM 588 C CA . GLU A 1 72 ? 0.327 4.134 9.310 1.00 95.56 72 GLU A CA 1
ATOM 589 C C . GLU A 1 72 ? -1.111 4.060 8.758 1.00 95.56 72 GLU A C 1
ATOM 591 O O . GLU A 1 72 ? -1.924 4.961 9.004 1.00 95.56 72 GLU A O 1
ATOM 596 N N . LEU A 1 73 ? -1.479 2.993 8.044 1.00 95.19 73 LEU A N 1
ATOM 597 C CA . LEU A 1 73 ? -2.859 2.802 7.592 1.00 95.19 73 LEU A CA 1
ATOM 598 C C . LEU A 1 73 ? -3.819 2.694 8.781 1.00 95.19 73 LEU A C 1
ATOM 600 O O . LEU A 1 73 ? -4.817 3.413 8.817 1.00 95.19 73 LEU A O 1
ATOM 604 N N . GLU A 1 74 ? -3.510 1.859 9.770 1.00 95.31 74 GLU A N 1
ATOM 605 C CA . GLU A 1 74 ? -4.353 1.660 10.951 1.00 95.31 74 GLU A CA 1
ATOM 606 C C . GLU A 1 74 ? -4.502 2.929 11.795 1.00 95.31 74 GLU A C 1
ATOM 608 O O . GLU A 1 74 ? -5.604 3.216 12.261 1.00 95.31 74 GLU A O 1
ATOM 613 N N . LEU A 1 75 ? -3.450 3.744 11.932 1.00 95.44 75 LEU A N 1
ATOM 614 C CA . LEU A 1 75 ? -3.504 5.040 12.624 1.00 95.44 75 LEU A CA 1
ATOM 615 C C . LEU A 1 75 ? -4.494 6.025 11.985 1.00 95.44 75 LEU A C 1
ATOM 617 O O . LEU A 1 75 ? -5.011 6.916 12.663 1.00 95.44 75 LEU A O 1
ATOM 621 N N . ARG A 1 76 ? -4.770 5.881 10.684 1.00 94.81 76 ARG A N 1
ATOM 622 C CA . ARG A 1 76 ? -5.722 6.723 9.942 1.00 94.81 76 ARG A CA 1
ATOM 623 C C . ARG A 1 76 ? -7.154 6.168 9.969 1.00 94.81 76 ARG A C 1
ATOM 625 O O . ARG A 1 76 ? -8.065 6.843 9.485 1.00 94.81 76 ARG A O 1
ATOM 632 N N . ILE A 1 77 ? -7.376 4.975 10.529 1.00 95.25 77 ILE A N 1
ATOM 633 C CA . ILE A 1 77 ? -8.694 4.338 10.653 1.00 95.25 77 ILE A CA 1
ATOM 634 C C . ILE A 1 77 ? -9.185 4.472 12.103 1.00 95.25 77 ILE A C 1
ATOM 636 O O . ILE A 1 77 ? -8.431 4.223 13.040 1.00 95.25 77 ILE A O 1
ATOM 640 N N . PRO A 1 78 ? -10.460 4.829 12.346 1.00 96.50 78 PRO A N 1
ATOM 641 C CA . PRO A 1 78 ? -10.986 4.877 13.706 1.00 96.50 78 PRO A CA 1
ATOM 642 C C . PRO A 1 78 ? -10.853 3.527 14.434 1.00 96.50 78 PRO A C 1
ATOM 644 O O . PRO A 1 78 ? -11.372 2.517 13.961 1.00 96.50 78 PRO A O 1
ATOM 647 N N . ASP A 1 79 ? -10.279 3.514 15.642 1.00 95.50 79 ASP A N 1
ATOM 648 C CA . ASP A 1 79 ? -10.084 2.288 16.445 1.00 95.50 79 ASP A CA 1
ATOM 649 C C . ASP A 1 79 ? -11.364 1.456 16.615 1.00 95.50 79 ASP A C 1
ATOM 651 O O . ASP A 1 79 ? -11.335 0.226 16.605 1.00 95.50 79 ASP A O 1
ATOM 655 N N . LYS A 1 80 ? -12.519 2.118 16.780 1.00 96.75 80 LYS A N 1
ATOM 656 C CA . LYS A 1 80 ? -13.815 1.435 16.906 1.00 96.75 80 LYS A CA 1
ATOM 657 C C . LYS A 1 80 ? -14.144 0.613 15.656 1.00 96.75 80 LYS A C 1
ATOM 659 O O . LYS A 1 80 ? -14.726 -0.459 15.783 1.00 96.75 80 LYS A O 1
ATOM 664 N N . TYR A 1 81 ? -13.796 1.121 14.475 1.00 96.75 81 TYR A N 1
ATOM 665 C CA . TYR A 1 81 ? -14.008 0.431 13.208 1.00 96.75 81 TYR A CA 1
ATOM 666 C C . TYR A 1 81 ? -13.104 -0.803 13.116 1.00 96.75 81 TYR A C 1
ATOM 668 O O . TYR A 1 81 ? -13.614 -1.902 12.912 1.00 96.75 81 TYR A O 1
ATOM 676 N N . LEU A 1 82 ? -11.802 -0.650 13.395 1.00 94.88 82 LEU A N 1
ATOM 677 C CA . LEU A 1 82 ? -10.849 -1.770 13.412 1.00 94.88 82 LEU A CA 1
ATOM 678 C C . LEU A 1 82 ? -11.302 -2.901 14.351 1.00 94.88 82 LEU A C 1
ATOM 680 O O . LEU A 1 82 ? -11.339 -4.061 13.944 1.00 94.88 82 LEU A O 1
ATOM 684 N N . LYS A 1 83 ? -11.746 -2.559 15.568 1.00 94.75 83 LYS A N 1
ATOM 685 C CA . LYS A 1 83 ? -12.221 -3.531 16.570 1.00 94.75 83 LYS A CA 1
ATOM 686 C C . LYS A 1 83 ? -13.475 -4.293 16.142 1.00 94.75 83 LYS A C 1
ATOM 688 O O . LYS A 1 83 ? -13.558 -5.497 16.353 1.00 94.75 83 LYS A O 1
ATOM 693 N N . ILE A 1 84 ? -14.462 -3.616 15.543 1.00 96.31 84 ILE A N 1
ATOM 694 C CA . ILE A 1 84 ? -15.703 -4.267 15.070 1.00 96.31 84 ILE A CA 1
ATOM 695 C C . ILE A 1 84 ? -15.401 -5.299 13.978 1.00 96.31 84 ILE A C 1
ATOM 697 O O . ILE A 1 84 ? -16.077 -6.323 13.893 1.00 96.31 84 ILE A O 1
ATOM 701 N N . HIS A 1 85 ? -14.380 -5.037 13.165 1.00 93.31 85 HIS A N 1
ATOM 702 C CA . HIS A 1 85 ? -13.955 -5.910 12.078 1.00 93.31 85 HIS A CA 1
ATOM 703 C C . HIS A 1 85 ? -12.861 -6.918 12.476 1.00 93.31 85 HIS A C 1
ATOM 705 O O . HIS A 1 85 ? -12.460 -7.723 11.639 1.00 93.31 85 HIS A O 1
ATOM 711 N N . GLY A 1 86 ? -12.414 -6.924 13.740 1.00 91.81 86 GLY A N 1
ATOM 712 C CA . GLY A 1 86 ? -11.411 -7.868 14.249 1.00 91.81 86 GLY A CA 1
ATOM 713 C C . GLY A 1 86 ? -9.993 -7.629 13.726 1.00 91.81 86 GLY A C 1
ATOM 714 O O . GLY A 1 86 ? -9.187 -8.554 13.713 1.00 91.81 86 GLY A O 1
ATOM 715 N N . TRP A 1 87 ? -9.697 -6.410 13.275 1.00 90.00 87 TRP A N 1
ATOM 716 C CA . TRP A 1 87 ? -8.377 -6.020 12.775 1.00 90.00 87 TRP A CA 1
ATOM 717 C C . TRP A 1 87 ? -7.459 -5.445 13.858 1.00 90.00 87 TRP A C 1
ATOM 719 O O . TRP A 1 87 ? -6.271 -5.286 13.613 1.00 90.00 87 TRP A O 1
ATOM 729 N N . LYS A 1 88 ? -8.001 -5.148 15.045 1.00 83.25 88 LYS A N 1
ATOM 730 C CA . LYS A 1 88 ? -7.275 -4.645 16.216 1.00 83.25 88 LYS A CA 1
ATOM 731 C C . LYS A 1 88 ? -7.960 -5.066 17.510 1.00 83.25 88 LYS A C 1
ATOM 733 O O . LYS A 1 88 ? -9.208 -5.194 17.491 1.00 83.25 88 LYS A O 1
#

Secondary structure (DSSP, 8-state):
-EEEEEEEETTEEEEEEEEEETTTEEEEEEEETTEEEEEEE-STT-EEES---S-EETTS-HHHHHHHHHHHHHHTS-HHHHHHTT--